Protein AF-A0A4P9XVL2-F1 (afdb_monomer_lite)

Sequence (164 aa):
MALELAPYYSDMLLQAYPALVSVDQLRHAYAAMVDCLAEQDEAYAWLVVQRLIDAIDAIPPMTPANISVEASPEDPAAGATAVARGHLLVTLCDQLRVVSLAQFDQLLAEVRRLLLAETASAARTAVVKILFDDISQQLDFTRKEHATKWYLSLATELGISGAL

Secondary structure (DSSP, 8-state):
-HHHHHHHHHHHHHHHTTTTS-HHHHHHHHHHHHHHHHTT-HHHHHHHHHHHHHHHHTSPP--HHHHHHH--TT-HHHHHHHHHHHHHHHHHHHGGGTS-HHHHHHHHHHHHHHHHHS-S-HHHHHHHHHHHHHHHHTS-HHHHHHHHHHHHHHHHHTT-TT--

Foldseek 3Di:
DVLVCLLVVLVVLLVCPPPNAPLVRSLVVLLVSLLVCQVPPLVSSVVSLVVLLVSLVVQAADDVVLCVVQPPVPHPVSVVSNVSSLSSLLSLLSNLLRHDPVCNVVSLVSNLVRLLSHDPDPSSVVSLVSSVVCLVPRHDPVVNVVSVVSSVVSCVSNVVVPPD

Radius of gyration: 16.03 Å; chains: 1; bounding box: 39×38×43 Å

pLDDT: mean 86.12, std 13.66, range [43.12, 98.0]

Organism: NCBI:txid78915

InterPro domains:
  IPR055334 Peroxisomal biogenesis factor 8-like [PTHR39214] (3-152)

Structure (mmCIF, N/CA/C/O backbone):
data_AF-A0A4P9XVL2-F1
#
_entry.id   AF-A0A4P9XVL2-F1
#
loop_
_atom_site.group_PDB
_atom_site.id
_atom_site.type_symbol
_atom_site.label_atom_id
_atom_site.label_alt_id
_atom_site.label_comp_id
_atom_site.label_asym_id
_atom_site.label_entity_id
_atom_site.label_seq_id
_atom_site.pdbx_PDB_ins_code
_atom_site.Cartn_x
_atom_site.Cartn_y
_atom_site.Cartn_z
_atom_site.occupancy
_atom_site.B_iso_or_equiv
_atom_site.auth_seq_id
_atom_site.auth_comp_id
_atom_site.auth_asym_id
_atom_site.auth_atom_id
_atom_site.pdbx_PDB_model_num
ATOM 1 N N . MET A 1 1 ? -18.572 -17.117 5.565 1.00 55.34 1 MET A N 1
ATOM 2 C CA . MET A 1 1 ? -18.702 -17.502 4.141 1.00 55.34 1 MET A CA 1
ATOM 3 C C . MET A 1 1 ? -18.095 -16.463 3.197 1.00 55.34 1 MET A C 1
ATOM 5 O O . MET A 1 1 ? -17.265 -16.855 2.399 1.00 55.34 1 MET A O 1
ATOM 9 N N . ALA A 1 2 ? -18.429 -15.164 3.282 1.00 64.06 2 ALA A N 1
ATOM 10 C CA . ALA A 1 2 ? -17.778 -14.142 2.438 1.00 64.06 2 ALA A CA 1
ATOM 11 C C . ALA A 1 2 ? -16.288 -13.912 2.788 1.00 64.06 2 ALA A C 1
ATOM 13 O O . ALA A 1 2 ? -15.461 -13.842 1.886 1.00 64.06 2 ALA A O 1
ATOM 14 N N . LEU A 1 3 ? -15.943 -13.889 4.085 1.00 75.56 3 LEU A N 1
ATOM 15 C CA . LEU A 1 3 ? -14.569 -13.693 4.587 1.00 75.56 3 LEU A CA 1
ATOM 16 C C . LEU A 1 3 ? -13.564 -14.724 4.042 1.00 75.56 3 LEU A C 1
ATOM 18 O O . LEU A 1 3 ? -12.474 -14.369 3.610 1.00 75.56 3 LEU A O 1
ATOM 22 N N . GLU A 1 4 ? -13.959 -15.996 3.989 1.00 79.69 4 GLU A N 1
ATOM 23 C CA . GLU A 1 4 ? -13.102 -17.101 3.528 1.00 79.69 4 GLU A CA 1
ATOM 24 C C . GLU A 1 4 ? -12.798 -17.039 2.024 1.00 79.69 4 GLU A C 1
ATOM 26 O O . GLU A 1 4 ? -11.808 -17.605 1.566 1.00 79.69 4 GLU A O 1
ATOM 31 N N . LEU A 1 5 ? -13.636 -16.344 1.248 1.00 85.69 5 LEU A N 1
ATOM 32 C CA . LEU A 1 5 ? -13.459 -16.181 -0.194 1.00 85.69 5 LEU A CA 1
ATOM 33 C C . LEU A 1 5 ? -12.630 -14.947 -0.550 1.00 85.69 5 LEU A C 1
ATOM 35 O O . LEU A 1 5 ? -12.177 -14.835 -1.686 1.00 85.69 5 LEU A O 1
ATOM 39 N N . ALA A 1 6 ? -12.423 -14.020 0.385 1.00 86.12 6 ALA A N 1
ATOM 40 C CA . ALA A 1 6 ? -11.720 -12.774 0.108 1.00 86.12 6 ALA A CA 1
ATOM 41 C C . ALA A 1 6 ? -10.302 -12.970 -0.466 1.00 86.12 6 ALA A C 1
ATOM 43 O O . ALA A 1 6 ? -9.984 -12.310 -1.455 1.00 86.12 6 ALA A O 1
ATOM 44 N N . PRO A 1 7 ? -9.486 -13.927 0.023 1.00 88.06 7 PRO A N 1
ATOM 45 C CA . PRO A 1 7 ? -8.189 -14.204 -0.591 1.00 88.06 7 PRO A CA 1
ATOM 46 C C . PRO A 1 7 ? -8.321 -14.720 -2.037 1.00 88.06 7 PRO A C 1
ATOM 48 O O . PRO A 1 7 ? -7.546 -14.361 -2.919 1.00 88.06 7 PRO A O 1
ATOM 51 N N . TYR A 1 8 ? -9.343 -15.528 -2.324 1.00 89.56 8 TYR A N 1
ATOM 52 C CA . TYR A 1 8 ? -9.596 -16.001 -3.686 1.00 89.56 8 TYR A CA 1
ATOM 53 C C . TYR A 1 8 ? -9.995 -14.850 -4.623 1.00 89.56 8 TYR A C 1
ATOM 55 O O . TYR A 1 8 ? -9.509 -14.766 -5.750 1.00 89.56 8 TYR A O 1
ATOM 63 N N . TYR A 1 9 ? -10.839 -13.927 -4.151 1.00 88.88 9 TYR A N 1
ATOM 64 C CA . TYR A 1 9 ? -11.213 -12.741 -4.922 1.00 88.88 9 TYR A CA 1
ATOM 65 C C . TYR A 1 9 ? -10.035 -11.797 -5.154 1.00 88.88 9 TYR A C 1
ATOM 67 O O . TYR A 1 9 ? -9.924 -11.241 -6.247 1.00 88.88 9 TYR A O 1
ATOM 75 N N . SER A 1 10 ? -9.137 -11.645 -4.177 1.00 91.50 10 SER A N 1
ATOM 76 C CA . SER A 1 10 ? -7.935 -10.833 -4.357 1.00 91.50 10 SER A CA 1
ATOM 77 C C . SER A 1 10 ? -7.040 -11.399 -5.458 1.00 91.50 10 SER A C 1
ATOM 79 O O . SER A 1 10 ? -6.625 -10.656 -6.343 1.00 91.50 10 SER A O 1
ATOM 81 N N . ASP A 1 11 ? -6.824 -12.718 -5.474 1.00 92.31 11 ASP A N 1
ATOM 82 C CA . ASP A 1 11 ? -6.043 -13.379 -6.530 1.00 92.31 11 ASP A CA 1
ATOM 83 C C . ASP A 1 11 ? -6.702 -13.209 -7.896 1.00 92.31 11 ASP A C 1
ATOM 85 O O . ASP A 1 11 ? -6.033 -12.906 -8.882 1.00 92.31 11 ASP A O 1
ATOM 89 N N . MET A 1 12 ? -8.025 -13.370 -7.954 1.00 92.19 12 MET A N 1
ATOM 90 C CA . MET A 1 12 ? -8.788 -13.204 -9.185 1.00 92.19 12 MET A CA 1
ATOM 91 C C . MET A 1 12 ? -8.656 -11.780 -9.742 1.00 92.19 12 MET A C 1
ATOM 93 O O . MET A 1 12 ? -8.459 -11.620 -10.944 1.00 92.19 12 MET A O 1
ATOM 97 N N . LEU A 1 13 ? -8.730 -10.747 -8.894 1.00 92.00 13 LEU A N 1
ATOM 98 C CA . LEU A 1 13 ? -8.551 -9.351 -9.312 1.00 92.00 13 LEU A CA 1
ATOM 99 C C . LEU A 1 13 ? -7.134 -9.089 -9.837 1.00 92.00 13 LEU A C 1
ATOM 101 O O . LEU A 1 13 ? -6.979 -8.447 -10.876 1.00 92.00 13 LEU A O 1
ATOM 105 N N . LEU A 1 14 ? -6.116 -9.618 -9.153 1.00 92.12 14 LEU A N 1
ATOM 106 C CA . LEU A 1 14 ? -4.716 -9.467 -9.555 1.00 92.12 14 LEU A CA 1
ATOM 107 C C . LEU A 1 14 ? -4.416 -10.191 -10.875 1.00 92.12 14 LEU A C 1
ATOM 109 O O . LEU A 1 14 ? -3.699 -9.652 -11.707 1.00 92.12 14 LEU A O 1
ATOM 113 N N . GLN A 1 15 ? -5.001 -11.371 -11.100 1.00 91.25 15 GLN A N 1
ATOM 114 C CA . GLN A 1 15 ? -4.859 -12.128 -12.352 1.00 91.25 15 GLN A CA 1
ATOM 115 C C . GLN A 1 15 ? -5.652 -11.517 -13.514 1.00 91.25 15 GLN A C 1
ATOM 117 O O . GLN A 1 15 ? -5.257 -11.643 -14.673 1.00 91.25 15 GLN A O 1
ATOM 122 N N . ALA A 1 16 ? -6.790 -10.882 -13.224 1.00 88.62 16 ALA A N 1
ATOM 123 C CA . ALA A 1 16 ? -7.618 -10.226 -14.229 1.00 88.62 16 ALA A CA 1
ATOM 124 C C . ALA A 1 16 ? -6.991 -8.917 -14.735 1.00 88.62 16 ALA A C 1
ATOM 126 O O . ALA A 1 16 ? -7.253 -8.500 -15.865 1.00 88.62 16 ALA A O 1
ATOM 127 N N . TYR A 1 17 ? -6.164 -8.265 -13.921 1.00 88.75 17 TYR A N 1
ATOM 128 C CA . TYR A 1 17 ? -5.414 -7.080 -14.308 1.00 88.75 17 TYR A CA 1
ATOM 129 C C . TYR A 1 17 ? -4.144 -7.457 -15.101 1.00 88.75 17 TYR A C 1
ATOM 131 O O . TYR A 1 17 ? -3.434 -8.378 -14.706 1.00 88.75 17 TYR A O 1
ATOM 139 N N . PRO A 1 18 ? -3.794 -6.756 -16.199 1.00 86.25 18 PRO A N 1
ATOM 140 C CA . PRO A 1 18 ? -4.494 -5.628 -16.829 1.00 86.25 18 PRO A CA 1
ATOM 141 C C . PRO A 1 18 ? -5.481 -6.026 -17.946 1.00 86.25 18 PRO A C 1
ATOM 143 O O . PRO A 1 18 ? -6.029 -5.152 -18.613 1.00 86.25 18 PRO A O 1
ATOM 146 N N . ALA A 1 19 ? -5.680 -7.320 -18.212 1.00 88.19 19 ALA A N 1
ATOM 147 C CA . ALA A 1 19 ? -6.378 -7.795 -19.412 1.00 88.19 19 ALA A CA 1
ATOM 148 C C . ALA A 1 19 ? -7.903 -7.574 -19.398 1.00 88.19 19 ALA A C 1
ATOM 150 O O . ALA A 1 19 ? -8.496 -7.305 -20.441 1.00 88.19 19 ALA A O 1
ATOM 151 N N . LEU A 1 20 ? -8.541 -7.715 -18.235 1.00 87.44 20 LEU A N 1
ATOM 152 C CA . LEU A 1 20 ? -9.999 -7.667 -18.059 1.00 87.44 20 LEU A CA 1
ATOM 153 C C . LEU A 1 20 ? -10.458 -6.511 -17.163 1.00 87.44 20 LEU A C 1
ATOM 155 O O . LEU A 1 20 ? -11.634 -6.151 -17.185 1.00 87.44 20 LEU A O 1
ATOM 159 N N . VAL A 1 21 ? -9.547 -5.953 -16.365 1.00 89.31 21 VAL A N 1
ATOM 160 C CA . VAL A 1 21 ? -9.831 -4.929 -15.354 1.00 89.31 21 VAL A CA 1
ATOM 161 C C . VAL A 1 21 ? -8.856 -3.771 -15.542 1.00 89.31 21 VAL A C 1
ATOM 163 O O . VAL A 1 21 ? -7.649 -3.985 -15.653 1.00 89.31 21 VAL A O 1
ATOM 166 N N . SER A 1 22 ? -9.372 -2.540 -15.588 1.00 92.38 22 SER A N 1
ATOM 167 C CA . SER A 1 22 ? -8.533 -1.338 -15.659 1.00 92.38 22 SER A CA 1
ATOM 168 C C . SER A 1 22 ? -7.870 -1.034 -14.312 1.00 92.38 22 SER A C 1
ATOM 170 O O . SER A 1 22 ? -8.306 -1.516 -13.268 1.00 92.38 22 SER A O 1
ATOM 172 N N . VAL A 1 23 ? -6.835 -0.187 -14.305 1.00 92.56 23 VAL A N 1
ATOM 173 C CA . VAL A 1 23 ? -6.181 0.221 -13.049 1.00 92.56 23 VAL A CA 1
ATOM 174 C C . VAL A 1 23 ? -7.166 0.875 -12.078 1.00 92.56 23 VAL A C 1
ATOM 176 O O . VAL A 1 23 ? -7.159 0.544 -10.900 1.00 92.56 23 VAL A O 1
ATOM 179 N N . ASP A 1 24 ? -8.066 1.734 -12.555 1.00 92.56 24 ASP A N 1
ATOM 180 C CA . ASP A 1 24 ? -9.038 2.409 -11.687 1.00 92.56 24 ASP A CA 1
ATOM 181 C C . ASP A 1 24 ? -10.048 1.427 -11.084 1.00 92.56 24 ASP A C 1
ATOM 183 O O . ASP A 1 24 ? -10.412 1.540 -9.914 1.00 92.56 24 ASP A O 1
ATOM 187 N N . GLN A 1 25 ? -10.466 0.426 -11.865 1.00 93.69 25 GLN A N 1
ATOM 188 C CA . GLN A 1 25 ? -11.338 -0.640 -11.378 1.00 93.69 25 GLN A CA 1
ATOM 189 C C . GLN A 1 25 ? -10.623 -1.521 -10.353 1.00 93.69 25 GLN A C 1
ATOM 191 O O . GLN A 1 25 ? -11.228 -1.859 -9.339 1.00 93.69 25 GLN A O 1
ATOM 196 N N . LEU A 1 26 ? -9.348 -1.857 -10.587 1.00 95.06 26 LEU A N 1
ATOM 197 C CA . LEU A 1 26 ? -8.536 -2.611 -9.635 1.00 95.06 26 LEU A CA 1
ATOM 198 C C . LEU A 1 26 ? -8.416 -1.844 -8.317 1.00 95.06 26 LEU A C 1
ATOM 200 O O . LEU A 1 26 ? -8.766 -2.384 -7.273 1.00 95.06 26 LEU A O 1
ATOM 204 N N . ARG A 1 27 ? -7.997 -0.576 -8.376 1.00 94.31 27 ARG A N 1
ATOM 205 C CA . ARG A 1 27 ? -7.853 0.312 -7.214 1.00 94.31 27 ARG A CA 1
ATOM 206 C C . ARG A 1 27 ? -9.129 0.378 -6.387 1.00 94.31 27 ARG A C 1
ATOM 208 O O . ARG A 1 27 ? -9.107 0.136 -5.181 1.00 94.31 27 ARG A O 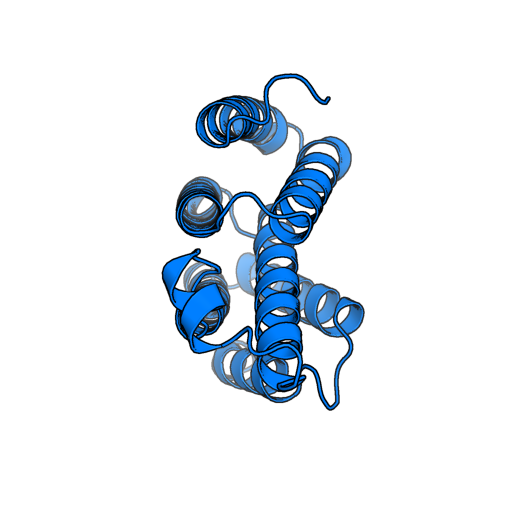1
ATOM 215 N N . HIS A 1 28 ? -10.252 0.647 -7.049 1.00 93.94 28 HIS A N 1
ATOM 216 C CA . HIS A 1 28 ? -11.545 0.753 -6.387 1.00 93.94 28 HIS A CA 1
ATOM 217 C C . HIS A 1 28 ? -12.004 -0.581 -5.784 1.00 93.94 28 HIS A C 1
ATOM 219 O O . HIS A 1 28 ? -12.397 -0.619 -4.619 1.00 93.94 28 HIS A O 1
ATOM 225 N N . ALA A 1 29 ? -11.927 -1.679 -6.544 1.00 93.81 29 ALA A N 1
ATOM 226 C CA . ALA A 1 29 ? -12.354 -2.997 -6.081 1.00 93.81 29 ALA A CA 1
ATOM 227 C C . ALA A 1 29 ? -11.505 -3.497 -4.904 1.00 93.81 29 ALA A C 1
ATOM 229 O O . ALA A 1 29 ? -12.051 -4.036 -3.943 1.00 93.81 29 ALA A O 1
ATOM 230 N N . TYR A 1 30 ? -10.185 -3.286 -4.954 1.00 94.94 30 TYR A N 1
ATOM 231 C CA . TYR A 1 30 ? -9.278 -3.705 -3.888 1.00 94.94 30 TYR A CA 1
ATOM 232 C C . TYR A 1 30 ? -9.498 -2.891 -2.611 1.00 94.94 30 TYR A C 1
ATOM 234 O O . TYR A 1 30 ? -9.631 -3.477 -1.541 1.00 94.94 30 TYR A O 1
ATOM 242 N N . ALA A 1 31 ? -9.618 -1.562 -2.723 1.00 94.19 31 ALA A N 1
ATOM 243 C CA . ALA A 1 31 ? -9.904 -0.702 -1.576 1.00 94.19 31 ALA A CA 1
ATOM 244 C C . ALA A 1 31 ? -11.251 -1.049 -0.921 1.00 94.19 31 ALA A C 1
ATOM 246 O O . ALA A 1 31 ? -11.306 -1.212 0.291 1.00 94.19 31 ALA A O 1
ATOM 247 N N . ALA A 1 32 ? -12.317 -1.238 -1.709 1.00 93.56 32 ALA A N 1
ATOM 248 C CA . ALA A 1 32 ? -13.633 -1.612 -1.184 1.00 93.56 32 ALA A CA 1
ATOM 249 C C . ALA A 1 32 ? -13.626 -2.986 -0.489 1.00 93.56 32 ALA A C 1
ATOM 251 O O . ALA A 1 32 ? -14.293 -3.181 0.527 1.00 93.56 32 ALA A O 1
ATOM 252 N N . MET A 1 33 ? -12.863 -3.943 -1.025 1.00 93.69 33 MET A N 1
ATOM 253 C CA . MET A 1 33 ? -12.692 -5.256 -0.407 1.00 93.69 33 MET A CA 1
ATOM 254 C C . MET A 1 33 ? -11.955 -5.149 0.932 1.00 93.69 33 MET A C 1
ATOM 256 O O . MET A 1 33 ? -12.435 -5.699 1.918 1.00 93.69 33 MET A O 1
ATOM 260 N N . VAL A 1 34 ? -10.823 -4.441 0.987 1.00 93.88 34 VAL A N 1
ATOM 261 C CA . VAL A 1 34 ? -10.046 -4.283 2.228 1.00 93.88 34 VAL A CA 1
ATOM 262 C C . VAL A 1 34 ? -10.835 -3.509 3.283 1.00 93.88 34 VAL A C 1
ATOM 264 O O . VAL A 1 34 ? -10.821 -3.925 4.435 1.00 93.88 34 VAL A O 1
ATOM 267 N N . ASP A 1 35 ? -11.575 -2.467 2.902 1.00 93.56 35 ASP A N 1
ATOM 268 C CA . ASP A 1 35 ? -12.451 -1.699 3.803 1.00 93.56 35 ASP A CA 1
ATOM 269 C C . ASP A 1 35 ? -13.503 -2.597 4.468 1.00 93.56 35 ASP A C 1
ATOM 271 O O . ASP A 1 35 ? -13.590 -2.695 5.691 1.00 93.56 35 ASP A O 1
ATOM 275 N N . CYS A 1 36 ? -14.227 -3.373 3.656 1.00 91.94 36 CYS A N 1
ATOM 276 C CA . CYS A 1 36 ? -15.248 -4.297 4.144 1.00 91.94 36 CYS A CA 1
ATOM 277 C C . CYS A 1 36 ? -14.670 -5.401 5.049 1.00 91.94 36 CYS A C 1
ATOM 279 O O . CYS A 1 36 ? -15.345 -5.874 5.968 1.00 91.94 36 CYS A O 1
ATOM 281 N N . LEU A 1 37 ? -13.432 -5.834 4.788 1.00 91.75 37 LEU A N 1
ATOM 282 C CA . LEU A 1 37 ? -12.731 -6.805 5.628 1.00 91.75 37 LEU A CA 1
ATOM 283 C C . LEU A 1 37 ? -12.226 -6.178 6.923 1.00 91.75 37 LEU A C 1
ATOM 285 O O . LEU A 1 37 ? -12.326 -6.823 7.959 1.00 91.75 37 LEU A O 1
ATOM 289 N N . ALA A 1 38 ? -11.720 -4.946 6.886 1.00 90.81 38 ALA A N 1
ATOM 290 C CA . ALA A 1 38 ? -11.194 -4.257 8.059 1.00 90.81 38 ALA A CA 1
ATOM 291 C C . ALA A 1 38 ? -12.280 -4.035 9.123 1.00 90.81 38 ALA A C 1
ATOM 293 O O . ALA A 1 38 ? -11.986 -4.107 10.314 1.00 90.81 38 ALA A O 1
ATOM 294 N N . GLU A 1 39 ? -13.539 -3.849 8.710 1.00 88.69 39 GLU A N 1
ATOM 295 C CA . GLU A 1 39 ? -14.691 -3.778 9.620 1.00 88.69 39 GLU A CA 1
ATOM 296 C C . GLU A 1 39 ? -15.048 -5.122 10.281 1.00 88.69 39 GLU A C 1
ATOM 298 O O . GLU A 1 39 ? -15.656 -5.144 11.353 1.00 88.69 39 GLU A O 1
ATOM 303 N N . GLN A 1 40 ? -14.711 -6.249 9.646 1.00 89.81 40 GLN A N 1
ATOM 304 C CA . GLN A 1 40 ? -15.118 -7.589 10.083 1.00 89.81 40 GLN A CA 1
ATOM 305 C C . GLN A 1 40 ? -14.004 -8.341 10.812 1.00 89.81 40 GLN A C 1
ATOM 307 O O . GLN A 1 40 ? -14.226 -8.877 11.897 1.00 89.81 40 GLN A O 1
ATOM 312 N N . ASP A 1 41 ? -12.830 -8.426 10.190 1.00 90.19 41 ASP A N 1
ATOM 313 C CA . ASP A 1 41 ? -11.653 -9.116 10.698 1.00 90.19 41 ASP A CA 1
ATOM 314 C C . ASP A 1 41 ? -10.381 -8.490 10.107 1.00 90.19 41 ASP A C 1
ATOM 316 O O . ASP A 1 41 ? -10.012 -8.685 8.943 1.00 90.19 41 ASP A O 1
ATOM 320 N N . GLU A 1 42 ? -9.682 -7.757 10.966 1.00 89.62 42 GLU A N 1
ATOM 321 C CA . GLU A 1 42 ? -8.426 -7.093 10.654 1.00 89.62 42 GLU A CA 1
ATOM 322 C C . GLU A 1 42 ? -7.363 -8.055 10.095 1.00 89.62 42 GLU A C 1
ATOM 324 O O . GLU A 1 42 ? -6.628 -7.686 9.177 1.00 89.62 42 GLU A O 1
ATOM 329 N N . ALA A 1 43 ? -7.280 -9.297 10.580 1.00 91.75 43 ALA A N 1
ATOM 330 C CA . ALA A 1 43 ? -6.272 -10.245 10.113 1.00 91.75 43 ALA A CA 1
ATOM 331 C C . ALA A 1 43 ? -6.524 -10.676 8.660 1.00 91.75 43 ALA A C 1
ATOM 333 O O . ALA A 1 43 ? -5.574 -10.833 7.888 1.00 91.75 43 ALA A O 1
ATOM 334 N N . TYR A 1 44 ? -7.791 -10.818 8.258 1.00 91.00 44 TYR A N 1
ATOM 335 C CA . TYR A 1 44 ? -8.146 -11.100 6.863 1.00 91.00 44 TYR A CA 1
ATOM 336 C C . TYR A 1 44 ? -7.919 -9.896 5.950 1.00 91.00 44 TYR A C 1
ATOM 338 O O . TYR A 1 44 ? -7.445 -10.076 4.826 1.00 91.00 44 TYR A O 1
ATOM 346 N N . ALA A 1 45 ? -8.207 -8.680 6.425 1.00 93.25 45 ALA A N 1
ATOM 347 C CA . ALA A 1 45 ? -7.882 -7.460 5.690 1.00 93.25 45 ALA A CA 1
ATOM 348 C C . ALA A 1 45 ? -6.375 -7.392 5.402 1.00 93.25 45 ALA A C 1
ATOM 350 O O . ALA A 1 45 ? -5.967 -7.213 4.251 1.00 93.25 45 ALA A O 1
ATOM 351 N N . TRP A 1 46 ? -5.548 -7.655 6.422 1.00 95.19 46 TRP A N 1
ATOM 352 C CA . TRP A 1 46 ? -4.098 -7.697 6.258 1.00 95.19 46 TRP A CA 1
ATOM 353 C C . TRP A 1 46 ? -3.644 -8.807 5.310 1.00 95.19 46 TRP A C 1
ATOM 355 O O . TRP A 1 46 ? -2.781 -8.574 4.471 1.00 95.19 46 TRP A O 1
ATOM 365 N N . LEU A 1 47 ? -4.234 -10.004 5.386 1.00 94.06 47 LEU A N 1
ATOM 366 C CA . LEU A 1 47 ? -3.904 -11.106 4.477 1.00 94.06 47 LEU A CA 1
ATOM 367 C C . LEU A 1 47 ? -4.100 -10.715 3.003 1.00 94.06 47 LEU A C 1
ATOM 369 O O . LEU A 1 47 ? -3.281 -11.058 2.153 1.00 94.06 47 LEU A O 1
ATOM 373 N N . VAL A 1 48 ? -5.171 -9.985 2.69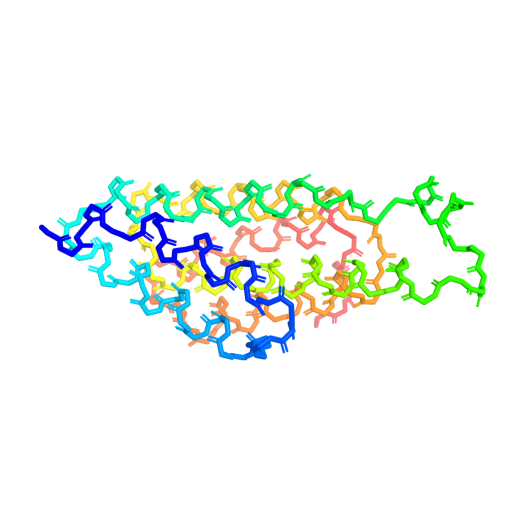5 1.00 94.56 48 VAL A N 1
ATOM 374 C CA . VAL A 1 48 ? -5.454 -9.502 1.337 1.00 94.56 48 VAL A CA 1
ATOM 375 C C . VAL A 1 48 ? -4.480 -8.397 0.917 1.00 94.56 48 VAL A C 1
ATOM 377 O O . VAL A 1 48 ? -4.015 -8.392 -0.225 1.00 94.56 48 VAL A O 1
ATOM 380 N N . VAL A 1 49 ? -4.109 -7.495 1.828 1.00 96.56 49 VAL A N 1
ATOM 381 C CA . VAL A 1 49 ? -3.043 -6.505 1.587 1.00 96.56 49 VAL A CA 1
ATOM 382 C C . VAL A 1 49 ? -1.698 -7.200 1.341 1.00 96.56 49 VAL A C 1
ATOM 384 O O . VAL A 1 49 ? -0.987 -6.835 0.407 1.00 96.56 49 VAL A O 1
ATOM 387 N N . GLN A 1 50 ? -1.378 -8.253 2.095 1.00 96.12 50 GLN A N 1
ATOM 388 C CA . GLN A 1 50 ? -0.153 -9.031 1.922 1.00 96.12 50 GLN A CA 1
ATOM 389 C C . GLN A 1 50 ? -0.079 -9.668 0.533 1.00 96.12 50 GLN A C 1
ATOM 391 O O . GLN A 1 50 ? 0.967 -9.617 -0.098 1.00 96.12 50 GLN A O 1
ATOM 396 N N . ARG A 1 51 ? -1.191 -10.181 -0.003 1.00 95.38 51 ARG A N 1
ATOM 397 C CA . ARG A 1 51 ? -1.219 -10.721 -1.374 1.00 95.38 51 ARG A CA 1
ATOM 398 C C . ARG A 1 51 ? -0.920 -9.671 -2.441 1.00 95.38 51 ARG A C 1
ATOM 400 O O . ARG A 1 51 ? -0.271 -9.983 -3.435 1.00 95.38 51 ARG A O 1
ATOM 407 N N . LEU A 1 52 ? -1.354 -8.428 -2.229 1.00 96.25 52 LEU A N 1
ATOM 408 C CA . LEU A 1 52 ? -0.989 -7.316 -3.106 1.00 96.25 52 LEU A CA 1
ATOM 409 C C . LEU A 1 52 ? 0.510 -7.006 -3.008 1.00 96.25 52 LEU A C 1
ATOM 411 O O . LEU A 1 52 ? 1.149 -6.793 -4.034 1.00 96.25 52 LEU A O 1
ATOM 415 N N . ILE A 1 53 ? 1.074 -7.019 -1.797 1.00 96.81 53 ILE A N 1
ATOM 416 C CA . ILE A 1 53 ? 2.516 -6.840 -1.574 1.00 96.81 53 ILE A CA 1
ATOM 417 C C . ILE A 1 53 ? 3.308 -7.956 -2.265 1.00 96.81 53 ILE A C 1
ATOM 419 O O . ILE A 1 53 ? 4.237 -7.662 -3.012 1.00 96.81 53 ILE A O 1
ATOM 423 N N . ASP A 1 54 ? 2.896 -9.213 -2.101 1.00 95.88 54 ASP A N 1
ATOM 424 C CA . ASP A 1 54 ? 3.542 -10.371 -2.722 1.00 95.88 54 ASP A CA 1
ATOM 425 C C . ASP A 1 54 ? 3.479 -10.291 -4.257 1.00 95.88 54 ASP A C 1
ATOM 427 O O . ASP A 1 54 ? 4.454 -10.598 -4.943 1.00 95.88 54 ASP A O 1
ATOM 431 N N . ALA A 1 55 ? 2.354 -9.827 -4.815 1.00 93.94 55 ALA A N 1
ATOM 432 C CA . ALA A 1 55 ? 2.208 -9.604 -6.253 1.00 93.94 55 ALA A CA 1
ATOM 433 C C . ALA A 1 55 ? 3.102 -8.468 -6.767 1.00 93.94 55 ALA A C 1
ATOM 435 O O . ALA A 1 55 ? 3.627 -8.557 -7.877 1.00 93.94 55 ALA A O 1
ATOM 436 N N . ILE A 1 56 ? 3.304 -7.417 -5.967 1.00 94.31 56 ILE A N 1
ATOM 437 C CA . ILE A 1 56 ? 4.282 -6.375 -6.271 1.00 94.31 56 ILE A CA 1
ATOM 438 C C . ILE A 1 56 ? 5.681 -6.992 -6.252 1.00 94.31 56 ILE A C 1
ATOM 440 O O . ILE A 1 56 ? 6.376 -6.898 -7.257 1.00 94.31 56 ILE A O 1
ATOM 444 N N . ASP A 1 57 ? 6.085 -7.661 -5.169 1.00 93.50 57 ASP A N 1
ATOM 445 C CA . ASP A 1 57 ? 7.415 -8.268 -5.006 1.00 93.50 57 ASP A CA 1
ATOM 446 C C . ASP A 1 57 ? 7.741 -9.336 -6.069 1.00 93.50 57 ASP A C 1
ATO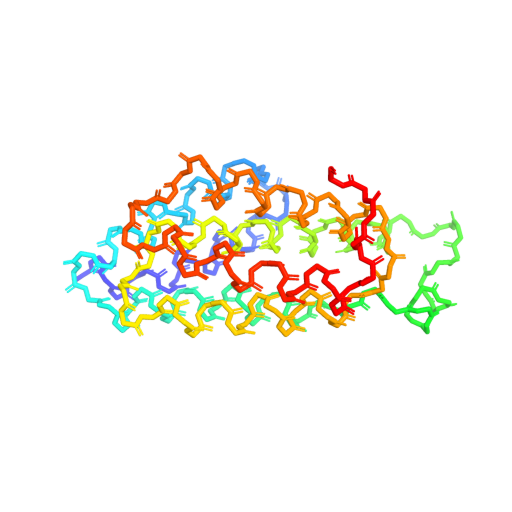M 448 O O . ASP A 1 57 ? 8.906 -9.498 -6.433 1.00 93.50 57 ASP A O 1
ATOM 452 N N . ALA A 1 58 ? 6.732 -10.017 -6.622 1.00 91.62 58 ALA A N 1
ATOM 453 C CA . ALA A 1 58 ? 6.897 -10.933 -7.752 1.00 91.62 58 ALA A CA 1
ATOM 454 C C . ALA A 1 58 ? 7.361 -10.228 -9.041 1.00 91.62 58 ALA A C 1
ATOM 456 O O . ALA A 1 58 ? 7.960 -10.865 -9.911 1.00 91.62 58 ALA A O 1
ATOM 457 N N . ILE A 1 59 ? 7.107 -8.923 -9.168 1.00 88.94 59 ILE A N 1
ATOM 458 C CA . ILE A 1 59 ? 7.589 -8.096 -10.271 1.00 88.94 59 ILE A CA 1
ATOM 459 C C . ILE A 1 59 ? 8.888 -7.410 -9.831 1.00 88.94 59 ILE A C 1
ATOM 461 O O . ILE A 1 59 ? 8.870 -6.656 -8.858 1.00 88.94 59 ILE A O 1
ATOM 465 N N . PRO A 1 60 ? 10.022 -7.607 -10.523 1.00 85.00 60 PRO A N 1
ATOM 466 C CA . PRO A 1 60 ? 11.288 -7.028 -10.095 1.00 85.00 60 PRO A CA 1
ATOM 467 C C . PRO A 1 60 ? 11.234 -5.488 -10.070 1.00 85.00 60 PRO A C 1
ATOM 469 O O . PRO A 1 60 ? 10.618 -4.874 -10.947 1.00 85.00 60 PRO A O 1
ATOM 472 N N . PRO A 1 61 ? 11.899 -4.836 -9.096 1.00 81.50 61 PRO A N 1
ATOM 473 C CA . PRO A 1 61 ? 11.982 -3.382 -9.059 1.00 81.50 61 PRO A CA 1
ATOM 474 C C . PRO A 1 61 ? 12.750 -2.864 -10.272 1.00 81.50 61 PRO A C 1
ATOM 476 O O . PRO A 1 61 ? 13.685 -3.513 -10.769 1.00 81.50 61 PRO A O 1
ATOM 479 N N . MET A 1 62 ? 12.403 -1.660 -10.726 1.00 71.50 62 MET A N 1
ATOM 480 C CA . MET A 1 62 ? 13.146 -1.018 -11.802 1.00 71.50 62 MET A CA 1
ATOM 481 C C . MET A 1 62 ? 14.502 -0.587 -11.253 1.00 71.50 62 MET A C 1
ATOM 483 O O . MET A 1 62 ? 14.603 0.442 -10.595 1.00 71.50 62 MET A O 1
ATOM 487 N N . THR A 1 63 ? 15.550 -1.369 -11.498 1.00 70.12 63 THR A N 1
ATOM 488 C CA . THR A 1 63 ? 16.950 -1.037 -11.183 1.00 70.12 63 THR A CA 1
ATOM 489 C C . THR A 1 63 ? 17.732 -0.813 -12.478 1.00 70.12 63 THR A C 1
ATOM 491 O O . THR A 1 63 ? 17.355 -1.399 -13.491 1.00 70.12 63 THR A O 1
ATOM 494 N N . PRO A 1 64 ? 18.828 -0.020 -12.517 1.00 60.50 64 PRO A N 1
ATOM 495 C CA . PRO A 1 64 ? 19.613 0.123 -13.749 1.00 60.50 64 PRO A CA 1
ATOM 496 C C . PRO A 1 64 ? 20.127 -1.230 -14.269 1.00 60.50 64 PRO A C 1
ATOM 498 O O . PRO A 1 64 ? 20.292 -1.392 -15.474 1.00 60.50 64 PRO A O 1
ATOM 501 N N . ALA A 1 65 ? 20.321 -2.216 -13.384 1.00 58.97 65 ALA A N 1
ATOM 502 C CA . ALA A 1 65 ? 20.632 -3.596 -13.752 1.00 58.97 65 ALA A CA 1
ATOM 503 C C . ALA A 1 65 ? 19.472 -4.290 -14.493 1.00 58.97 65 ALA A C 1
ATOM 505 O O . ALA A 1 65 ? 19.698 -4.844 -15.564 1.00 58.97 65 ALA A O 1
ATOM 506 N N . ASN A 1 66 ? 18.237 -4.200 -13.987 1.00 57.50 66 ASN A N 1
ATOM 507 C CA . ASN A 1 66 ? 17.059 -4.808 -14.626 1.00 57.50 66 ASN A CA 1
ATOM 508 C C . ASN A 1 66 ? 16.645 -4.074 -15.909 1.00 57.50 66 ASN A C 1
ATOM 510 O O . ASN A 1 66 ? 16.275 -4.703 -16.893 1.00 57.50 66 ASN A O 1
ATOM 514 N N . ILE A 1 67 ? 16.816 -2.750 -15.945 1.00 55.62 67 ILE A N 1
ATOM 515 C CA . ILE A 1 67 ? 16.631 -1.946 -17.158 1.00 55.62 67 ILE A CA 1
ATOM 516 C C . ILE A 1 67 ? 17.655 -2.367 -18.221 1.00 55.62 67 ILE A C 1
ATOM 518 O O . ILE A 1 67 ? 17.315 -2.437 -19.386 1.00 55.62 67 ILE A O 1
ATOM 522 N N . SER A 1 68 ? 18.893 -2.714 -17.866 1.00 50.88 68 SER A N 1
ATOM 523 C CA . SER A 1 68 ? 19.905 -3.094 -18.869 1.00 50.88 68 SER A CA 1
ATOM 524 C C . SER A 1 68 ? 19.704 -4.499 -19.457 1.00 50.88 68 SER A C 1
ATOM 526 O O . SER A 1 68 ? 20.209 -4.775 -20.542 1.00 50.88 68 SER A O 1
ATOM 528 N N . VAL A 1 69 ? 18.992 -5.385 -18.752 1.00 49.25 69 VAL A N 1
ATOM 529 C CA . VAL A 1 69 ? 18.663 -6.742 -19.229 1.00 49.25 69 VAL A CA 1
ATOM 530 C C . VAL A 1 69 ? 17.370 -6.745 -20.052 1.00 49.25 69 VAL A C 1
ATOM 532 O O . VAL A 1 69 ? 17.266 -7.514 -21.003 1.00 49.25 69 VAL A O 1
ATOM 535 N N . GLU A 1 70 ? 16.420 -5.861 -19.735 1.00 47.72 70 GLU A N 1
ATOM 536 C CA . GLU A 1 70 ? 15.086 -5.850 -20.356 1.00 47.72 70 GLU A CA 1
ATOM 537 C C . GLU A 1 70 ? 14.833 -4.657 -21.299 1.00 47.72 70 GLU A C 1
ATOM 539 O O . GLU A 1 70 ? 13.989 -4.743 -22.184 1.00 47.72 70 GLU A O 1
ATOM 544 N N . ALA A 1 71 ? 15.580 -3.552 -21.188 1.00 43.12 71 ALA A N 1
ATOM 545 C CA . ALA A 1 71 ? 15.451 -2.375 -22.055 1.00 43.12 71 ALA A CA 1
ATOM 546 C C . ALA A 1 71 ? 16.342 -2.468 -23.301 1.00 43.12 71 ALA A C 1
ATOM 548 O O . ALA A 1 71 ? 17.079 -1.537 -23.640 1.00 43.12 71 ALA A O 1
ATOM 549 N N . SER A 1 72 ? 16.216 -3.569 -24.047 1.00 44.94 72 SER A N 1
ATOM 550 C CA . SER A 1 72 ? 16.287 -3.390 -25.495 1.00 44.94 72 SER A CA 1
ATOM 551 C C . SER A 1 72 ? 15.054 -2.574 -25.902 1.00 44.94 72 SER A C 1
ATOM 553 O O . SER A 1 72 ? 13.944 -2.950 -25.532 1.00 44.94 72 SER A O 1
ATOM 555 N N . PRO A 1 73 ? 15.195 -1.480 -26.671 1.00 50.47 73 PRO A N 1
ATOM 556 C CA . PRO A 1 73 ? 14.065 -0.663 -27.134 1.00 50.47 73 PRO A CA 1
ATOM 557 C C . PRO A 1 73 ? 13.060 -1.420 -28.030 1.00 50.47 73 PRO A C 1
ATOM 559 O O . PRO A 1 73 ? 12.090 -0.828 -28.496 1.00 50.47 73 PRO A O 1
ATOM 562 N N . GLU A 1 74 ? 13.284 -2.715 -28.267 1.00 50.38 74 GLU A N 1
ATOM 563 C CA . GLU A 1 74 ? 12.455 -3.615 -29.065 1.00 50.38 74 GLU A CA 1
ATOM 564 C C . GLU A 1 74 ? 11.507 -4.502 -28.233 1.00 50.38 74 GLU A C 1
ATOM 566 O O . GLU A 1 74 ? 10.660 -5.156 -28.839 1.00 50.38 74 GLU A O 1
ATOM 571 N N . ASP A 1 75 ? 11.587 -4.520 -26.889 1.00 53.59 75 ASP A N 1
ATOM 572 C CA . ASP A 1 75 ? 10.708 -5.368 -26.064 1.00 53.59 75 ASP A CA 1
ATOM 573 C C . ASP A 1 75 ? 9.595 -4.571 -25.341 1.00 53.59 75 ASP A C 1
ATOM 575 O O . ASP A 1 75 ? 9.802 -4.025 -24.249 1.00 53.59 75 ASP A O 1
ATOM 579 N N . PRO A 1 76 ? 8.377 -4.484 -25.915 1.00 60.28 76 PRO A N 1
ATOM 580 C CA . PRO A 1 76 ? 7.243 -3.810 -25.285 1.00 60.28 76 PRO A CA 1
ATOM 581 C C . PRO A 1 76 ? 6.792 -4.474 -23.971 1.00 60.28 76 PRO A C 1
ATOM 583 O O . PRO A 1 76 ? 6.061 -3.843 -23.201 1.00 60.28 76 PRO A O 1
ATOM 586 N N . ALA A 1 77 ? 7.216 -5.712 -23.681 1.00 62.75 77 ALA A N 1
ATOM 587 C CA . ALA A 1 77 ? 6.848 -6.412 -22.454 1.00 62.75 77 ALA A CA 1
ATOM 588 C C . ALA A 1 77 ? 7.525 -5.809 -21.211 1.00 62.75 77 ALA A C 1
ATOM 590 O O . ALA A 1 77 ? 6.878 -5.672 -20.173 1.00 62.75 77 ALA A O 1
ATOM 591 N N . ALA A 1 78 ? 8.779 -5.359 -21.319 1.00 60.72 78 ALA A N 1
ATOM 592 C CA . ALA A 1 78 ? 9.523 -4.754 -20.209 1.00 60.72 78 ALA A CA 1
ATOM 593 C C . ALA A 1 78 ? 8.869 -3.451 -19.708 1.00 60.72 78 ALA A C 1
ATOM 595 O O . ALA A 1 78 ? 8.689 -3.229 -18.507 1.00 60.72 78 ALA A O 1
ATOM 596 N N . GLY A 1 79 ? 8.437 -2.600 -20.646 1.00 63.62 79 GLY A N 1
ATOM 597 C CA . GLY A 1 79 ? 7.699 -1.373 -20.336 1.00 63.62 79 GLY A CA 1
ATOM 598 C C . GLY A 1 79 ? 6.320 -1.647 -19.726 1.00 63.62 79 GLY A C 1
ATOM 599 O O . GLY A 1 79 ? 5.898 -0.936 -18.815 1.00 63.62 79 GLY A O 1
ATOM 600 N N . ALA A 1 80 ? 5.632 -2.700 -20.176 1.00 75.19 80 ALA A N 1
ATOM 601 C CA . ALA A 1 80 ? 4.346 -3.104 -19.612 1.00 75.19 80 ALA A CA 1
ATOM 602 C C . ALA A 1 80 ? 4.476 -3.575 -18.151 1.00 75.19 80 ALA A C 1
ATOM 604 O O . ALA A 1 80 ? 3.659 -3.196 -17.310 1.00 75.19 80 ALA A O 1
ATOM 605 N N . THR A 1 81 ? 5.532 -4.325 -17.829 1.00 79.44 81 THR A N 1
ATOM 606 C CA . THR A 1 81 ? 5.826 -4.818 -16.473 1.00 79.44 81 THR A CA 1
ATOM 607 C C . THR A 1 81 ? 6.108 -3.677 -15.490 1.00 79.44 81 THR A C 1
ATOM 609 O O . THR A 1 81 ? 5.551 -3.643 -14.391 1.00 79.44 81 THR A O 1
ATOM 612 N N . ALA A 1 82 ? 6.901 -2.687 -15.911 1.00 78.50 82 ALA A N 1
ATOM 613 C CA . ALA A 1 82 ? 7.171 -1.467 -15.149 1.00 78.50 82 ALA A CA 1
ATOM 614 C C . ALA A 1 82 ? 5.894 -0.707 -14.767 1.00 78.50 82 ALA A C 1
ATOM 616 O O . ALA A 1 82 ? 5.690 -0.300 -13.620 1.00 78.50 82 ALA A O 1
ATOM 617 N N . VAL A 1 83 ? 5.024 -0.522 -15.761 1.00 84.75 83 VAL A N 1
ATOM 618 C CA . VAL A 1 83 ? 3.751 0.181 -15.618 1.00 84.75 83 VAL A CA 1
ATOM 619 C C . VAL A 1 83 ? 2.811 -0.603 -14.703 1.00 84.75 83 VAL A C 1
ATOM 621 O O . VAL A 1 83 ? 2.207 -0.013 -13.809 1.00 84.75 83 VAL A O 1
ATOM 624 N N . ALA A 1 84 ? 2.732 -1.927 -14.866 1.00 88.19 84 ALA A N 1
ATOM 625 C CA . ALA A 1 84 ? 1.932 -2.791 -14.003 1.00 88.19 84 ALA A CA 1
ATOM 626 C C . ALA A 1 84 ? 2.371 -2.689 -12.535 1.00 88.19 84 ALA A C 1
ATOM 628 O O . ALA A 1 84 ? 1.534 -2.455 -11.664 1.00 88.19 84 ALA A O 1
ATOM 629 N N . ARG A 1 85 ? 3.680 -2.762 -12.256 1.00 91.06 85 ARG A N 1
ATOM 630 C CA . ARG A 1 85 ? 4.212 -2.607 -10.894 1.00 91.06 85 ARG A CA 1
ATOM 631 C C . ARG A 1 85 ? 3.883 -1.239 -10.296 1.00 91.06 85 ARG A C 1
ATOM 633 O O . ARG A 1 85 ? 3.452 -1.165 -9.149 1.00 91.06 85 ARG A O 1
ATOM 640 N N . GLY A 1 86 ? 4.011 -0.166 -11.080 1.00 91.44 86 GLY A N 1
ATOM 641 C CA . GLY A 1 86 ? 3.604 1.180 -10.663 1.00 91.44 86 GLY A CA 1
ATOM 642 C C . GLY A 1 86 ? 2.116 1.270 -10.306 1.00 91.44 86 GLY A C 1
ATOM 643 O O . GLY A 1 86 ? 1.760 1.841 -9.278 1.00 91.44 86 GLY A O 1
ATOM 644 N N . HIS A 1 87 ? 1.241 0.661 -11.105 1.00 93.31 87 HIS A N 1
ATOM 645 C CA . HIS A 1 87 ? -0.197 0.623 -10.833 1.00 93.31 87 HIS A CA 1
ATOM 646 C C . HIS A 1 87 ? -0.552 -0.181 -9.574 1.00 93.31 87 HIS A C 1
ATOM 648 O O . HIS A 1 87 ? -1.410 0.246 -8.796 1.00 93.31 87 HIS A O 1
ATOM 654 N N . LEU A 1 88 ? 0.130 -1.303 -9.331 1.00 94.94 88 LEU A N 1
ATOM 655 C CA . LEU A 1 88 ? -0.032 -2.068 -8.094 1.00 94.94 88 LEU A CA 1
ATOM 656 C C . LEU A 1 88 ? 0.458 -1.278 -6.873 1.00 94.94 88 LEU A C 1
ATOM 658 O O . LEU A 1 88 ? -0.216 -1.280 -5.847 1.00 94.94 88 LEU A O 1
ATOM 662 N N . LEU A 1 89 ? 1.563 -0.532 -6.988 1.00 95.38 89 LEU A N 1
ATOM 663 C CA . LEU A 1 89 ? 2.039 0.353 -5.918 1.00 95.38 89 LEU A CA 1
ATOM 664 C C . LEU A 1 89 ? 1.032 1.455 -5.583 1.00 95.38 89 LEU A C 1
ATOM 666 O O . LEU A 1 89 ? 0.772 1.697 -4.409 1.00 95.38 89 LEU A O 1
ATOM 670 N N . VAL A 1 90 ? 0.423 2.092 -6.588 1.00 95.06 90 VAL A N 1
ATOM 671 C CA . VAL A 1 90 ? -0.663 3.059 -6.344 1.00 95.06 90 VAL A CA 1
ATOM 672 C C . VAL A 1 90 ? -1.845 2.380 -5.649 1.00 95.06 90 VAL A C 1
ATOM 674 O O . VAL A 1 90 ? -2.373 2.916 -4.679 1.00 95.06 90 VAL A O 1
ATOM 677 N N . THR A 1 91 ? -2.213 1.174 -6.088 1.00 96.00 91 THR A N 1
ATOM 678 C CA . THR A 1 91 ? -3.273 0.379 -5.446 1.00 96.00 91 THR A CA 1
ATOM 679 C C . THR A 1 91 ? -2.936 0.065 -3.985 1.00 96.00 91 THR A C 1
ATOM 681 O O . THR A 1 91 ? -3.826 0.084 -3.139 1.00 96.00 91 THR A O 1
ATOM 684 N N . LEU A 1 92 ? -1.664 -0.183 -3.656 1.00 96.88 92 LEU A N 1
ATOM 685 C CA . LEU A 1 92 ? -1.211 -0.395 -2.281 1.00 96.88 92 LEU A CA 1
ATOM 686 C C . LEU A 1 92 ? -1.290 0.895 -1.453 1.00 96.88 92 LEU A C 1
ATOM 688 O O . LEU A 1 92 ? -1.767 0.860 -0.320 1.00 96.88 92 LEU A O 1
ATOM 692 N N . CYS A 1 93 ? -0.881 2.035 -2.018 1.00 95.38 93 CYS A N 1
ATOM 693 C CA . CYS A 1 93 ? -1.014 3.345 -1.375 1.00 95.38 93 CYS A CA 1
ATOM 694 C C . CYS A 1 93 ? -2.475 3.661 -1.033 1.00 95.38 93 CYS A C 1
ATOM 696 O O . CYS A 1 93 ? -2.749 4.173 0.053 1.00 95.38 93 CYS A O 1
ATOM 698 N N . ASP A 1 94 ? -3.418 3.288 -1.906 1.00 94.88 94 ASP A N 1
ATOM 699 C CA . ASP A 1 94 ? -4.845 3.469 -1.640 1.00 94.88 94 ASP A CA 1
ATOM 700 C C . ASP A 1 94 ? -5.291 2.755 -0.359 1.00 94.88 94 ASP A C 1
ATOM 702 O O . ASP A 1 94 ? -6.238 3.218 0.271 1.00 94.88 94 ASP A O 1
ATOM 706 N N . GLN A 1 95 ? -4.609 1.683 0.065 1.00 95.50 95 GLN A N 1
ATOM 707 C CA . GLN A 1 95 ? -4.988 0.920 1.256 1.00 95.50 95 GLN A CA 1
ATOM 708 C C . GLN A 1 95 ? -4.759 1.695 2.561 1.00 95.50 95 GLN A C 1
ATOM 710 O O . GLN A 1 95 ? -5.411 1.407 3.563 1.00 95.50 95 GLN A O 1
ATOM 715 N N . LEU A 1 96 ? -3.926 2.745 2.556 1.00 94.06 96 LEU A N 1
ATOM 716 C CA . LEU A 1 96 ? -3.676 3.600 3.728 1.00 94.06 96 LEU A CA 1
ATOM 717 C C . LEU A 1 96 ? -4.959 4.237 4.285 1.00 94.06 96 LEU A C 1
ATOM 719 O O . LEU A 1 96 ? -5.036 4.533 5.482 1.00 94.06 96 LEU A O 1
ATOM 723 N N . ARG A 1 97 ? -5.968 4.429 3.426 1.00 92.19 97 ARG A N 1
ATOM 724 C CA . ARG A 1 97 ? -7.256 5.023 3.798 1.00 92.19 97 ARG A CA 1
ATOM 725 C C . ARG A 1 97 ? -8.224 4.026 4.453 1.00 92.19 97 ARG A C 1
ATOM 727 O O . ARG A 1 97 ? -9.098 4.464 5.186 1.00 92.19 97 ARG A O 1
ATOM 734 N N . VAL A 1 98 ? -8.059 2.721 4.210 1.00 93.12 98 VAL A N 1
ATOM 735 C CA . VAL A 1 98 ? -9.034 1.677 4.601 1.00 93.12 98 VAL A CA 1
ATOM 736 C C . VAL A 1 98 ? -8.506 0.676 5.632 1.00 93.12 98 VAL A C 1
ATOM 738 O O . VAL A 1 98 ? -9.294 0.077 6.353 1.00 93.12 98 VAL A O 1
ATOM 741 N N . VAL A 1 99 ? -7.185 0.491 5.767 1.00 93.12 99 VAL A N 1
ATOM 742 C CA . VAL A 1 99 ? -6.644 -0.415 6.802 1.00 93.12 99 VAL A CA 1
ATOM 743 C C . VAL A 1 99 ? -6.952 0.089 8.212 1.00 93.12 99 VAL A C 1
ATOM 745 O O . VAL A 1 99 ? -7.140 1.290 8.422 1.00 93.12 99 VAL A O 1
ATOM 748 N N . SER A 1 100 ? -6.966 -0.799 9.206 1.00 91.00 100 SER A N 1
ATOM 749 C CA . SER A 1 100 ? -7.121 -0.402 10.609 1.00 91.00 100 SER A CA 1
ATOM 750 C C . SER A 1 100 ? -5.918 0.419 11.097 1.00 91.00 100 SER A C 1
ATOM 752 O O . SER A 1 100 ? -4.819 0.356 10.540 1.00 91.00 100 SER A O 1
ATOM 754 N N . LEU A 1 101 ? -6.101 1.183 12.180 1.00 89.62 101 LEU A N 1
ATOM 755 C CA . LEU A 1 101 ? -4.995 1.924 12.803 1.00 89.62 101 LEU A CA 1
ATOM 756 C C . LEU A 1 101 ? -3.869 0.995 13.283 1.00 89.62 101 LEU A C 1
ATOM 758 O O . LEU A 1 101 ? -2.709 1.390 13.242 1.00 89.62 101 LEU A O 1
ATOM 762 N N . ALA A 1 102 ? -4.195 -0.234 13.696 1.00 90.81 102 ALA A N 1
ATOM 763 C CA . ALA A 1 102 ? -3.210 -1.209 14.158 1.00 90.81 102 ALA A CA 1
ATOM 764 C C . ALA A 1 102 ? -2.245 -1.656 13.044 1.00 90.81 102 ALA A C 1
ATOM 766 O O . ALA A 1 102 ? -1.100 -2.000 13.325 1.00 90.81 102 ALA A O 1
ATOM 767 N N . GLN A 1 103 ? -2.694 -1.624 11.787 1.00 93.56 103 GLN A N 1
ATOM 768 C CA . GLN A 1 103 ? -1.918 -2.040 10.611 1.00 93.56 103 GLN A CA 1
ATOM 769 C C . GLN A 1 103 ? -1.317 -0.865 9.843 1.00 93.56 103 GLN A C 1
ATOM 771 O O . GLN A 1 103 ? -0.539 -1.062 8.910 1.00 93.56 103 GLN A O 1
ATOM 776 N N . PHE A 1 104 ? -1.675 0.362 10.215 1.00 94.50 104 PHE A N 1
ATOM 777 C CA . PHE A 1 104 ? -1.306 1.558 9.475 1.00 94.50 104 PHE A CA 1
ATOM 778 C C . PHE A 1 104 ? 0.214 1.732 9.371 1.00 94.50 104 PHE A C 1
ATOM 780 O O . PHE A 1 104 ? 0.747 1.873 8.271 1.00 94.50 104 PHE A O 1
ATOM 787 N N . ASP A 1 105 ? 0.923 1.629 10.496 1.00 95.31 105 ASP A N 1
ATOM 788 C CA . ASP A 1 105 ? 2.384 1.763 10.533 1.00 95.31 105 ASP A CA 1
ATOM 789 C C . ASP A 1 105 ? 3.084 0.628 9.776 1.00 95.31 105 ASP A C 1
ATOM 791 O O . ASP A 1 105 ? 4.111 0.843 9.127 1.00 95.31 105 ASP A O 1
ATOM 795 N N . GLN A 1 106 ? 2.505 -0.575 9.808 1.00 96.19 106 GLN A N 1
ATOM 796 C CA . GLN A 1 106 ? 3.008 -1.717 9.052 1.00 96.19 106 GLN A CA 1
ATOM 797 C C . GLN A 1 106 ? 2.869 -1.478 7.543 1.00 96.19 106 GLN A C 1
ATOM 799 O O . GLN A 1 106 ? 3.827 -1.685 6.799 1.00 96.19 106 GLN A O 1
ATOM 804 N N . LEU A 1 107 ? 1.722 -0.967 7.086 1.00 96.88 107 LEU A N 1
ATOM 805 C CA . LEU A 1 107 ? 1.524 -0.607 5.683 1.00 96.88 107 LEU A CA 1
ATOM 806 C C . LEU A 1 107 ? 2.469 0.523 5.246 1.00 96.88 107 LEU A C 1
ATOM 808 O O . LEU A 1 107 ? 3.060 0.446 4.169 1.00 96.88 107 LEU A O 1
ATOM 812 N N . LEU A 1 108 ? 2.674 1.544 6.084 1.00 96.81 108 LEU A N 1
ATOM 813 C CA . LEU A 1 108 ? 3.650 2.606 5.819 1.00 96.81 108 LEU A CA 1
ATOM 814 C C . LEU A 1 108 ? 5.081 2.057 5.689 1.00 96.81 108 LEU A C 1
ATOM 816 O O . LEU A 1 108 ? 5.843 2.518 4.836 1.00 96.81 108 LEU A O 1
ATOM 820 N N . ALA A 1 109 ? 5.465 1.075 6.507 1.00 97.44 109 ALA A N 1
ATOM 821 C CA . ALA A 1 109 ? 6.772 0.430 6.405 1.00 97.44 109 ALA A CA 1
ATOM 822 C C . ALA A 1 109 ? 6.940 -0.320 5.072 1.00 97.44 109 ALA A C 1
ATOM 824 O O . ALA A 1 109 ? 7.976 -0.173 4.418 1.00 97.44 109 ALA A O 1
ATOM 825 N N . GLU A 1 110 ? 5.914 -1.048 4.625 1.00 98.00 110 GLU A N 1
ATOM 826 C CA . GLU A 1 110 ? 5.932 -1.772 3.347 1.00 98.00 110 GLU A CA 1
ATOM 827 C C . GLU A 1 110 ? 5.955 -0.829 2.138 1.00 98.00 110 GLU A C 1
ATOM 829 O O . GLU A 1 110 ? 6.790 -0.989 1.245 1.00 98.00 110 GLU A O 1
ATOM 834 N N . VAL A 1 111 ? 5.128 0.223 2.135 1.00 97.12 111 VAL A N 1
ATOM 835 C CA . VAL A 1 111 ? 5.149 1.252 1.080 1.00 97.12 111 VAL A CA 1
ATOM 836 C C . VAL A 1 111 ? 6.528 1.915 0.998 1.00 97.12 111 VAL A C 1
ATOM 838 O O . VAL A 1 111 ? 7.070 2.086 -0.096 1.00 97.12 111 VAL A O 1
ATOM 841 N N . ARG A 1 112 ? 7.144 2.241 2.145 1.00 97.19 112 ARG A N 1
ATOM 842 C CA . ARG A 1 112 ? 8.513 2.777 2.198 1.00 97.19 112 ARG A CA 1
ATOM 843 C C . ARG A 1 112 ? 9.523 1.794 1.606 1.00 97.19 112 ARG A C 1
ATOM 845 O O . ARG A 1 112 ? 10.316 2.201 0.759 1.00 97.19 112 ARG A O 1
ATOM 852 N N . ARG A 1 113 ? 9.504 0.527 2.038 1.00 96.88 113 ARG A N 1
ATOM 853 C CA . ARG A 1 113 ? 10.418 -0.522 1.552 1.00 96.88 113 ARG A CA 1
ATOM 854 C C . ARG A 1 113 ? 10.352 -0.636 0.031 1.00 96.88 113 ARG A C 1
ATOM 856 O O . ARG A 1 113 ? 11.388 -0.624 -0.630 1.00 96.88 113 ARG A O 1
ATOM 863 N N . LEU A 1 114 ? 9.140 -0.710 -0.510 1.00 95.81 114 LEU A N 1
ATOM 864 C CA . LEU A 1 114 ? 8.908 -0.876 -1.939 1.00 95.81 114 LEU A CA 1
ATOM 865 C C . LEU A 1 114 ? 9.336 0.356 -2.747 1.00 95.81 114 LEU A C 1
ATOM 867 O O . LEU A 1 114 ? 10.010 0.207 -3.763 1.00 95.81 114 LEU A O 1
ATOM 871 N N . LEU A 1 115 ? 9.021 1.572 -2.286 1.00 94.12 115 LEU A N 1
ATOM 872 C CA . LEU A 1 115 ? 9.417 2.805 -2.979 1.00 94.12 115 LEU A CA 1
ATOM 873 C C . LEU A 1 115 ? 10.929 3.059 -2.945 1.00 94.12 115 LEU A C 1
ATOM 875 O O . LEU A 1 115 ? 11.472 3.590 -3.913 1.00 94.12 115 LEU A O 1
ATOM 879 N N . LEU A 1 116 ? 11.615 2.683 -1.861 1.00 93.75 116 LEU A N 1
ATOM 880 C CA . LEU A 1 116 ? 13.077 2.772 -1.772 1.00 93.75 116 LEU A CA 1
ATOM 881 C C . LEU A 1 116 ? 13.784 1.740 -2.661 1.00 93.75 116 LEU A C 1
ATOM 883 O O . LEU A 1 116 ? 14.911 1.985 -3.088 1.00 93.75 116 LEU A O 1
ATOM 887 N N . ALA A 1 117 ? 13.135 0.609 -2.954 1.00 91.88 117 ALA A N 1
ATOM 888 C CA . ALA A 1 117 ? 13.657 -0.389 -3.885 1.00 91.88 117 ALA A CA 1
ATOM 889 C C . ALA A 1 117 ? 13.598 0.077 -5.354 1.00 91.88 117 ALA A C 1
ATOM 891 O O . ALA A 1 117 ? 14.390 -0.388 -6.175 1.00 91.88 117 ALA A O 1
ATOM 892 N N . GLU A 1 118 ? 12.694 1.003 -5.692 1.00 88.50 118 GLU A N 1
ATOM 893 C CA . GLU A 1 118 ? 12.592 1.574 -7.037 1.00 88.50 118 GLU A CA 1
ATOM 894 C C . GLU A 1 118 ? 13.718 2.565 -7.336 1.00 88.50 118 GLU A C 1
ATOM 896 O O . GLU A 1 118 ? 14.054 3.431 -6.523 1.00 88.50 118 GLU A O 1
ATOM 901 N N . THR A 1 119 ? 14.234 2.544 -8.565 1.00 85.62 119 THR A N 1
ATOM 902 C CA . THR A 1 119 ? 15.099 3.629 -9.048 1.00 85.62 119 THR A CA 1
ATOM 903 C C . THR A 1 119 ? 14.366 4.950 -9.195 1.00 85.62 119 THR A C 1
ATOM 905 O O . THR A 1 119 ? 13.148 5.018 -9.365 1.00 85.62 119 THR A O 1
ATOM 908 N N . ALA A 1 120 ? 15.147 6.031 -9.181 1.00 82.50 120 ALA A N 1
ATOM 909 C CA . ALA A 1 120 ? 14.669 7.347 -9.566 1.00 82.50 120 ALA A CA 1
ATOM 910 C C . ALA A 1 120 ? 14.156 7.320 -11.012 1.00 82.50 120 ALA A C 1
ATOM 912 O O . ALA A 1 120 ? 14.930 7.309 -11.965 1.00 82.50 120 ALA A O 1
ATOM 913 N N . SER A 1 121 ? 12.833 7.305 -11.154 1.00 82.44 121 SER A N 1
ATOM 914 C CA . SER A 1 121 ? 12.129 7.275 -12.431 1.00 82.44 121 SER A CA 1
ATOM 915 C C . SER A 1 121 ? 10.899 8.180 -12.381 1.00 82.44 121 SER A C 1
ATOM 917 O O . SER A 1 121 ? 10.377 8.487 -11.307 1.00 82.44 121 SER A O 1
ATOM 919 N N . ALA A 1 122 ? 10.403 8.589 -13.553 1.00 81.50 122 ALA A N 1
ATOM 920 C CA . ALA A 1 122 ? 9.156 9.348 -13.650 1.00 81.50 122 ALA A CA 1
ATOM 921 C C . ALA A 1 122 ? 7.964 8.571 -13.060 1.00 81.50 122 ALA A C 1
ATOM 923 O O . ALA A 1 122 ? 7.100 9.171 -12.425 1.00 81.50 122 ALA A O 1
ATOM 924 N N . ALA A 1 123 ? 7.958 7.240 -13.207 1.00 82.88 123 ALA A N 1
ATOM 925 C CA . ALA A 1 123 ? 6.950 6.365 -12.618 1.00 82.88 123 ALA A CA 1
ATOM 926 C C . ALA A 1 123 ? 6.984 6.426 -11.084 1.00 82.88 123 ALA A C 1
ATOM 928 O O . ALA A 1 123 ? 5.956 6.700 -10.468 1.00 82.88 123 ALA A O 1
ATOM 929 N N . ARG A 1 124 ? 8.166 6.281 -10.463 1.00 88.75 124 ARG A N 1
ATOM 930 C CA . ARG A 1 124 ? 8.321 6.412 -9.003 1.00 88.75 124 ARG A CA 1
ATOM 931 C C . ARG A 1 124 ? 7.851 7.782 -8.516 1.00 88.75 124 ARG A C 1
ATOM 933 O O . ARG A 1 124 ? 7.111 7.865 -7.542 1.00 88.75 124 ARG A O 1
ATOM 940 N N . THR A 1 125 ? 8.229 8.853 -9.212 1.00 88.69 125 THR A N 1
ATOM 941 C CA . THR A 1 125 ? 7.794 10.218 -8.874 1.00 88.69 125 THR A CA 1
ATOM 942 C C . THR A 1 125 ? 6.275 10.378 -8.962 1.00 88.69 125 THR A C 1
ATOM 944 O O . THR A 1 125 ? 5.683 11.012 -8.092 1.00 88.69 125 THR A O 1
ATOM 947 N N . ALA A 1 126 ? 5.628 9.786 -9.970 1.00 89.25 126 ALA A N 1
ATOM 948 C CA . ALA A 1 126 ? 4.173 9.815 -10.095 1.00 89.25 126 ALA A CA 1
ATOM 949 C C . ALA A 1 126 ? 3.484 9.091 -8.926 1.00 89.25 126 ALA A C 1
ATOM 951 O O . ALA A 1 126 ? 2.559 9.648 -8.341 1.00 89.25 126 ALA A O 1
ATOM 952 N N . VAL A 1 127 ? 3.972 7.907 -8.534 1.00 92.38 127 VAL A N 1
ATOM 953 C CA . VAL A 1 127 ? 3.449 7.168 -7.369 1.00 92.38 127 VAL A CA 1
ATOM 954 C C . VAL A 1 127 ? 3.605 7.986 -6.086 1.00 92.38 127 VAL A C 1
ATOM 956 O O . VAL A 1 127 ? 2.649 8.127 -5.331 1.00 92.38 127 VAL A O 1
ATOM 959 N N . VAL A 1 128 ? 4.786 8.569 -5.854 1.00 93.69 128 VAL A N 1
ATOM 960 C CA . VAL A 1 128 ? 5.060 9.398 -4.666 1.00 93.69 128 VAL A CA 1
ATOM 961 C C . VAL A 1 128 ? 4.151 10.628 -4.623 1.00 93.69 128 VAL A C 1
ATOM 963 O O . VAL A 1 128 ? 3.655 10.985 -3.556 1.00 93.69 128 VAL A O 1
ATOM 966 N N . LYS A 1 129 ? 3.888 11.255 -5.775 1.00 92.00 129 LYS A N 1
ATOM 967 C CA . LYS A 1 129 ? 2.952 12.379 -5.865 1.00 92.00 129 LYS A CA 1
ATOM 968 C C . LYS A 1 129 ? 1.525 11.958 -5.511 1.00 92.00 129 LYS A C 1
ATOM 970 O O . LYS A 1 129 ? 0.894 12.623 -4.700 1.00 92.00 129 LYS A O 1
ATOM 975 N N . ILE A 1 130 ? 1.038 10.853 -6.077 1.00 92.00 130 ILE A N 1
ATOM 976 C CA . ILE A 1 130 ? -0.303 10.330 -5.765 1.00 92.00 130 ILE A CA 1
ATOM 977 C C . ILE A 1 130 ? -0.413 10.003 -4.271 1.00 92.00 130 ILE A C 1
ATOM 979 O O . ILE A 1 130 ? -1.376 10.402 -3.626 1.00 92.00 130 ILE A O 1
ATOM 983 N N . LEU A 1 131 ? 0.612 9.366 -3.700 1.00 94.25 131 LEU A N 1
ATOM 984 C CA . LEU A 1 131 ? 0.689 9.079 -2.269 1.00 94.25 131 LEU A CA 1
ATOM 985 C C . LEU A 1 131 ? 0.592 10.354 -1.414 1.00 94.25 131 LEU A C 1
ATOM 987 O O . LEU A 1 131 ? -0.091 10.358 -0.392 1.00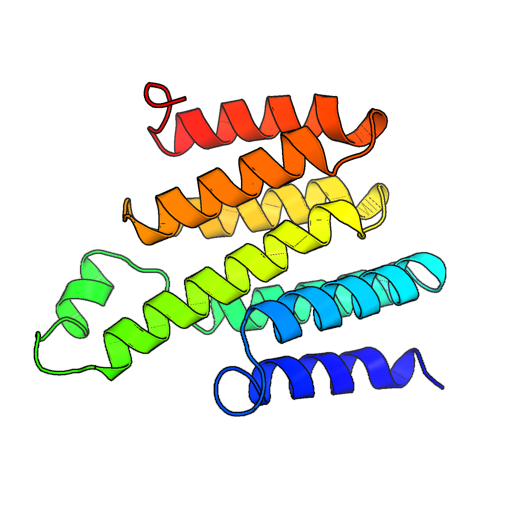 94.25 131 LEU A O 1
ATOM 991 N N . PHE A 1 132 ? 1.250 11.443 -1.818 1.00 93.31 132 PHE A N 1
ATOM 992 C CA . PHE A 1 132 ? 1.122 12.728 -1.129 1.00 93.31 132 PHE A CA 1
ATOM 993 C C . PHE A 1 132 ? -0.293 13.304 -1.219 1.00 93.31 132 PHE A C 1
ATOM 995 O O . PHE A 1 132 ? -0.830 13.781 -0.216 1.00 93.31 132 PHE A O 1
ATOM 1002 N N . ASP A 1 133 ? -0.905 13.256 -2.402 1.00 91.38 133 ASP A N 1
ATOM 1003 C CA . ASP A 1 133 ? -2.276 13.723 -2.612 1.00 91.38 133 ASP A CA 1
ATOM 1004 C C . ASP A 1 133 ? -3.256 12.930 -1.723 1.00 91.38 133 ASP A C 1
ATOM 1006 O O . ASP A 1 133 ? -4.080 13.526 -1.026 1.00 91.38 133 ASP A O 1
ATOM 1010 N N . ASP A 1 134 ? -3.097 11.607 -1.630 1.00 90.12 134 ASP A N 1
ATOM 1011 C CA . ASP A 1 134 ? -3.900 10.758 -0.744 1.00 90.12 134 ASP A CA 1
ATOM 1012 C C . ASP A 1 134 ? -3.672 11.084 0.743 1.00 90.12 134 ASP A C 1
ATOM 1014 O O . ASP A 1 134 ? -4.634 11.298 1.484 1.00 90.12 134 ASP A O 1
ATOM 1018 N N . ILE A 1 135 ? -2.418 11.208 1.194 1.00 91.75 135 ILE A N 1
ATOM 1019 C CA . ILE A 1 135 ? -2.106 11.576 2.588 1.00 91.75 135 ILE A CA 1
ATOM 1020 C C . ILE A 1 135 ? -2.685 12.954 2.940 1.00 91.75 135 ILE A C 1
ATOM 1022 O O . ILE A 1 135 ? -3.202 13.166 4.041 1.00 91.75 135 ILE A O 1
ATOM 1026 N N . SER A 1 136 ? -2.601 13.909 2.016 1.00 88.25 136 SER A N 1
ATOM 1027 C CA . SER A 1 136 ? -2.997 15.295 2.259 1.00 88.25 136 SER A CA 1
ATOM 1028 C C . SER A 1 136 ? -4.508 15.525 2.177 1.00 88.25 136 SER A C 1
ATOM 1030 O O . SER A 1 136 ? -4.999 16.439 2.848 1.00 88.25 136 SER A O 1
ATOM 1032 N N . GLN A 1 137 ? -5.254 14.722 1.413 1.00 88.06 137 GLN A N 1
ATOM 1033 C CA . GLN A 1 137 ? -6.681 14.957 1.159 1.00 88.06 137 GLN A CA 1
ATOM 1034 C C . GLN A 1 137 ? -7.610 13.874 1.712 1.00 88.06 137 GLN A C 1
ATOM 1036 O O . GLN A 1 137 ? -8.748 14.193 2.048 1.00 88.06 137 GLN A O 1
ATOM 1041 N N . GLN A 1 138 ? -7.155 12.623 1.804 1.00 87.19 138 GLN A N 1
ATOM 1042 C CA . GLN A 1 138 ? -8.038 11.463 1.990 1.00 87.19 138 GLN A CA 1
ATOM 1043 C C . GLN A 1 138 ? -7.924 10.818 3.377 1.00 87.19 138 GLN A C 1
ATOM 1045 O O . GLN A 1 138 ? -8.799 10.046 3.757 1.00 87.19 138 GLN A O 1
ATOM 1050 N N . LEU A 1 139 ? -6.868 11.118 4.143 1.00 90.19 139 LEU A N 1
ATOM 1051 C CA . LEU A 1 139 ? -6.696 10.583 5.495 1.00 90.19 139 LEU A CA 1
ATOM 1052 C C . LEU A 1 139 ? -7.436 11.405 6.554 1.00 90.19 139 LEU A C 1
ATOM 1054 O O . LEU A 1 139 ? -7.458 12.640 6.517 1.00 90.19 139 LEU A O 1
ATOM 1058 N N . ASP A 1 140 ? -7.973 10.703 7.552 1.00 89.25 140 ASP A N 1
ATOM 1059 C CA . ASP A 1 140 ? -8.516 11.312 8.761 1.00 89.25 140 ASP A CA 1
ATOM 1060 C C . ASP A 1 140 ? -7.427 12.037 9.573 1.00 89.25 140 ASP A C 1
ATOM 1062 O O . ASP A 1 140 ? -6.225 11.800 9.421 1.00 89.25 140 ASP A O 1
ATOM 1066 N N . PHE A 1 141 ? -7.851 12.939 10.462 1.00 86.00 141 PHE A N 1
ATOM 1067 C CA . PHE A 1 141 ? -6.936 13.796 11.219 1.00 86.00 141 PHE A CA 1
ATOM 1068 C C . PHE A 1 141 ? -5.921 13.008 12.063 1.00 86.00 141 PHE A C 1
ATOM 1070 O O . PHE A 1 141 ? -4.767 13.427 12.167 1.00 86.00 141 PHE A O 1
ATOM 1077 N N . THR A 1 142 ? -6.319 11.862 12.626 1.00 86.75 142 THR A N 1
ATOM 1078 C CA . THR A 1 142 ? -5.468 11.041 13.496 1.00 86.75 142 THR A CA 1
ATOM 1079 C C . THR A 1 142 ? -4.300 10.442 12.720 1.00 86.75 142 THR A C 1
ATOM 1081 O O . THR A 1 142 ? -3.165 10.475 13.195 1.00 86.75 142 THR A O 1
ATOM 1084 N N . ARG A 1 143 ? -4.545 9.948 11.502 1.00 92.06 143 ARG A N 1
ATOM 1085 C CA . ARG A 1 143 ? -3.493 9.385 10.637 1.00 92.06 143 ARG A CA 1
ATOM 1086 C C . ARG A 1 143 ? -2.670 10.459 9.943 1.00 92.06 143 ARG A C 1
ATOM 1088 O O . ARG A 1 143 ? -1.464 10.300 9.765 1.00 92.06 143 ARG A O 1
ATOM 1095 N N . LYS A 1 144 ? -3.313 11.558 9.545 1.00 93.00 144 LYS A N 1
ATOM 1096 C CA . LYS A 1 144 ? -2.733 12.571 8.659 1.00 93.00 144 LYS A CA 1
ATOM 1097 C C . LYS A 1 144 ? -1.465 13.210 9.210 1.00 93.00 144 LYS A C 1
ATOM 1099 O O . LYS A 1 144 ? -0.493 13.344 8.467 1.00 93.00 144 LYS A O 1
ATOM 1104 N N . GLU A 1 145 ? -1.441 13.598 10.486 1.00 91.00 145 GLU A N 1
ATOM 1105 C CA . GLU A 1 145 ? -0.243 14.211 11.078 1.00 91.00 145 GLU A CA 1
ATOM 1106 C C . GLU A 1 145 ? 0.943 13.236 11.060 1.00 91.00 145 GLU A C 1
ATOM 1108 O O . GLU A 1 145 ? 2.048 13.597 10.644 1.00 91.00 145 GLU A O 1
ATOM 1113 N N . HIS A 1 146 ? 0.701 11.989 11.469 1.00 91.69 146 HIS A N 1
ATOM 1114 C CA . HIS A 1 146 ? 1.714 10.940 11.486 1.00 91.69 146 HIS A CA 1
ATOM 1115 C C . HIS A 1 146 ? 2.223 10.627 10.071 1.00 91.69 146 HIS A C 1
ATOM 1117 O O . HIS A 1 146 ? 3.427 10.694 9.812 1.00 91.69 146 HIS A O 1
ATOM 1123 N N . ALA A 1 147 ? 1.306 10.386 9.133 1.00 94.12 147 ALA A N 1
ATOM 1124 C CA . ALA A 1 147 ? 1.612 10.077 7.741 1.00 94.12 147 ALA A CA 1
ATOM 1125 C C . ALA A 1 147 ? 2.357 11.218 7.037 1.00 94.12 147 ALA A C 1
ATOM 1127 O O . ALA A 1 147 ? 3.270 10.967 6.256 1.00 94.12 147 ALA A O 1
ATOM 1128 N N . THR A 1 148 ? 2.034 12.476 7.352 1.00 94.19 148 THR A N 1
ATOM 1129 C CA . THR A 1 148 ? 2.745 13.639 6.799 1.00 94.19 148 THR A CA 1
ATOM 1130 C C . THR A 1 148 ? 4.202 13.664 7.264 1.00 94.19 148 THR A C 1
ATOM 1132 O O . THR A 1 148 ? 5.106 13.829 6.446 1.00 94.19 148 THR A O 1
ATOM 1135 N N . LYS A 1 149 ? 4.464 13.452 8.563 1.00 93.56 149 LYS A N 1
ATOM 1136 C CA . LYS A 1 149 ? 5.839 13.381 9.098 1.00 93.56 149 LYS A CA 1
ATOM 1137 C C . LYS A 1 149 ? 6.616 12.218 8.482 1.00 93.56 149 LYS A C 1
ATOM 1139 O O . LYS A 1 149 ? 7.762 12.393 8.068 1.00 93.56 149 LYS A O 1
ATOM 1144 N N . TRP A 1 150 ? 5.977 11.054 8.377 1.00 95.88 150 TRP A N 1
ATOM 1145 C CA . TRP A 1 150 ? 6.546 9.886 7.709 1.00 95.88 150 TRP A CA 1
ATOM 1146 C C . TRP A 1 150 ? 6.871 10.168 6.233 1.00 95.88 150 TRP A C 1
ATOM 1148 O O . TRP A 1 150 ? 7.958 9.810 5.775 1.00 95.88 150 TRP A O 1
ATOM 1158 N N . TYR A 1 151 ? 5.981 10.852 5.509 1.00 95.44 151 TYR A N 1
ATOM 1159 C CA . TYR A 1 151 ? 6.163 11.186 4.097 1.00 95.44 151 TYR A CA 1
ATOM 1160 C C . TYR A 1 151 ? 7.339 12.144 3.893 1.00 95.44 151 TYR A C 1
ATOM 1162 O O . TYR A 1 151 ? 8.144 11.937 2.993 1.00 95.44 151 TYR A O 1
ATOM 1170 N N . LEU A 1 152 ? 7.497 13.160 4.746 1.00 94.00 152 LEU A N 1
ATOM 1171 C CA . LEU A 1 152 ? 8.629 14.094 4.660 1.00 94.00 152 LEU A CA 1
ATOM 1172 C C . LEU A 1 152 ? 9.982 13.397 4.888 1.00 94.00 152 LEU A C 1
ATOM 1174 O O . LEU A 1 152 ? 10.965 13.708 4.207 1.00 94.00 152 LEU A O 1
ATOM 1178 N N . SER A 1 153 ? 10.027 12.424 5.805 1.00 95.50 153 SER A N 1
ATOM 1179 C CA . SER A 1 153 ? 11.191 11.542 5.978 1.00 95.50 153 SER A CA 1
ATOM 1180 C C . SER A 1 153 ? 11.464 10.750 4.700 1.00 95.50 153 SER A C 1
ATOM 1182 O O . SER A 1 153 ? 12.574 10.803 4.174 1.00 95.50 153 SER A O 1
ATOM 1184 N N . LEU A 1 154 ? 10.440 10.085 4.155 1.00 94.81 154 LEU A N 1
ATOM 1185 C CA . LEU A 1 154 ? 10.553 9.303 2.923 1.00 94.81 154 LEU A CA 1
ATOM 1186 C C . LEU A 1 154 ? 11.018 10.159 1.734 1.00 94.81 154 LEU A C 1
ATOM 1188 O O . LEU A 1 154 ? 11.913 9.757 0.998 1.00 94.81 154 LEU A O 1
ATOM 1192 N N . ALA A 1 155 ? 10.452 11.351 1.546 1.00 91.62 155 ALA A N 1
ATOM 1193 C CA . ALA A 1 155 ? 10.822 12.261 0.464 1.00 91.62 155 ALA A CA 1
ATOM 1194 C C . ALA A 1 155 ? 12.297 12.688 0.549 1.00 91.62 155 ALA A C 1
ATOM 1196 O O . ALA A 1 155 ? 12.965 12.811 -0.480 1.00 91.62 155 ALA A O 1
ATOM 1197 N N . THR A 1 156 ? 12.818 12.851 1.768 1.00 92.94 156 THR A N 1
ATOM 1198 C CA . THR A 1 156 ? 14.238 13.136 2.009 1.00 92.94 156 THR A CA 1
ATOM 1199 C C . THR A 1 156 ? 15.111 11.940 1.636 1.00 92.94 156 THR A C 1
ATOM 1201 O O . THR A 1 156 ? 16.098 12.111 0.924 1.00 92.94 156 THR A O 1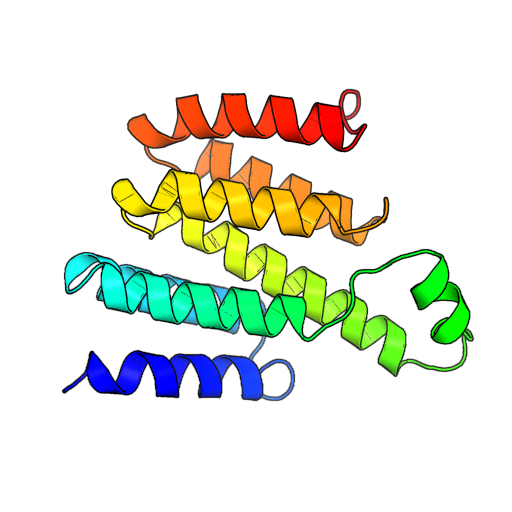
ATOM 1204 N N . GLU A 1 157 ? 14.720 10.730 2.040 1.00 93.69 157 GLU A N 1
ATOM 1205 C CA . GLU A 1 157 ? 15.414 9.479 1.691 1.00 93.69 157 GLU A CA 1
ATOM 1206 C C . GLU A 1 157 ? 15.421 9.226 0.172 1.00 93.69 157 GLU A C 1
ATOM 1208 O O . GLU A 1 157 ? 16.416 8.764 -0.384 1.00 93.69 157 GLU A O 1
ATOM 1213 N N . LEU A 1 158 ? 14.341 9.595 -0.522 1.00 91.19 158 LEU A N 1
ATOM 1214 C CA . LEU A 1 158 ? 14.214 9.472 -1.976 1.00 91.19 158 LEU A CA 1
ATOM 1215 C C . LEU A 1 158 ? 14.920 10.590 -2.765 1.00 91.19 158 LEU A C 1
ATOM 1217 O O . LEU A 1 158 ? 14.978 10.507 -3.996 1.00 91.19 158 LEU A O 1
ATOM 1221 N N . 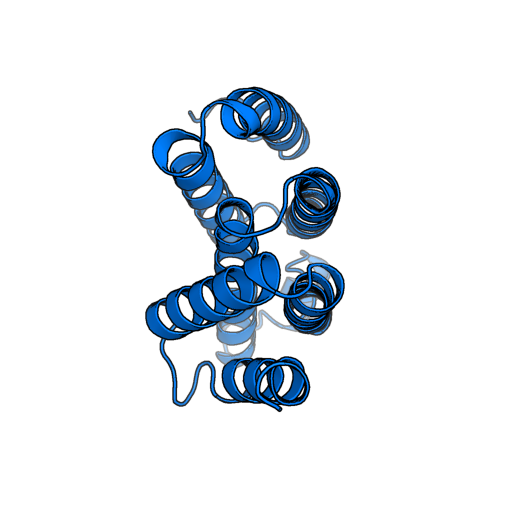GLY A 1 159 ? 15.433 11.627 -2.092 1.00 88.56 159 GLY A N 1
ATOM 1222 C CA . GLY A 1 159 ? 16.078 12.782 -2.727 1.00 88.56 159 GLY A CA 1
ATOM 1223 C C . GLY A 1 159 ? 15.113 13.724 -3.460 1.00 88.56 159 GLY A C 1
ATOM 1224 O O . GLY A 1 159 ? 15.514 14.389 -4.410 1.00 88.56 159 GLY A O 1
ATOM 1225 N N . ILE A 1 160 ? 13.842 13.767 -3.048 1.00 82.00 160 ILE A N 1
ATOM 1226 C CA . ILE A 1 160 ? 12.766 14.561 -3.679 1.00 82.00 160 ILE A CA 1
ATOM 1227 C C . ILE A 1 160 ? 12.584 15.926 -2.977 1.00 82.00 160 ILE A C 1
ATOM 1229 O O . ILE A 1 160 ? 11.853 16.792 -3.461 1.00 82.00 160 ILE A O 1
ATOM 1233 N N . SER A 1 161 ? 13.283 16.156 -1.857 1.00 56.88 161 SER A N 1
ATOM 1234 C CA . SER A 1 161 ? 13.250 17.394 -1.062 1.00 56.88 161 SER A CA 1
ATOM 1235 C C . SER A 1 161 ? 13.765 18.611 -1.851 1.00 56.88 161 SER A C 1
ATOM 1237 O O . SER A 1 161 ? 14.930 18.987 -1.765 1.00 56.88 161 SER A O 1
ATOM 1239 N N . GLY A 1 162 ? 12.876 19.212 -2.644 1.00 53.78 162 GLY A N 1
ATOM 1240 C CA . GLY A 1 162 ? 13.124 20.389 -3.482 1.00 53.78 162 GLY A CA 1
ATOM 1241 C C . GLY A 1 162 ? 12.072 20.646 -4.572 1.00 53.78 162 GLY A C 1
ATOM 1242 O O . GLY A 1 162 ? 12.134 21.689 -5.214 1.00 53.78 162 GLY A O 1
ATOM 1243 N N . ALA A 1 163 ? 11.123 19.724 -4.793 1.00 45.62 163 ALA A N 1
ATOM 1244 C CA . ALA A 1 163 ? 10.147 19.792 -5.891 1.00 45.62 163 ALA A CA 1
ATOM 1245 C C . ALA A 1 163 ? 8.663 19.828 -5.457 1.00 45.62 163 ALA A C 1
ATOM 1247 O O . ALA A 1 163 ? 7.791 19.590 -6.294 1.00 45.62 163 ALA A O 1
ATOM 1248 N N . LEU A 1 164 ? 8.379 20.093 -4.175 1.00 44.22 164 LEU A N 1
ATOM 1249 C CA . LEU A 1 164 ? 7.020 20.320 -3.659 1.00 44.22 164 LEU A CA 1
ATOM 1250 C C . LEU A 1 164 ? 6.728 21.817 -3.553 1.00 44.22 164 LEU A C 1
ATOM 1252 O O . LEU A 1 164 ? 7.588 22.529 -2.986 1.00 44.22 164 LEU A O 1
#